Protein AF-A0A2X2W553-F1 (afdb_monomer_lite)

Structure (mmCIF, N/CA/C/O backbone):
data_AF-A0A2X2W553-F1
#
_entry.id   AF-A0A2X2W553-F1
#
loop_
_atom_site.group_PDB
_atom_site.id
_atom_site.type_symbol
_atom_site.label_atom_id
_atom_site.label_alt_id
_atom_site.label_comp_id
_atom_site.label_asym_id
_atom_site.label_entity_id
_atom_site.label_seq_id
_atom_site.pdbx_PDB_ins_code
_atom_site.Cartn_x
_atom_site.Cartn_y
_atom_site.Cartn_z
_atom_site.occupancy
_atom_site.B_iso_or_equiv
_atom_site.auth_seq_id
_atom_site.auth_comp_id
_atom_site.auth_asym_id
_atom_site.auth_atom_id
_atom_site.pdbx_PDB_model_num
ATOM 1 N N . MET A 1 1 ? -2.975 -10.055 -30.870 1.00 49.44 1 MET A N 1
ATOM 2 C CA . MET A 1 1 ? -1.677 -9.350 -30.964 1.00 49.44 1 MET A CA 1
ATOM 3 C C . MET A 1 1 ? -1.824 -7.871 -31.326 1.00 49.44 1 MET A C 1
ATOM 5 O O . MET A 1 1 ? -1.038 -7.105 -30.804 1.00 49.44 1 MET A O 1
ATOM 9 N N . GLU A 1 2 ? -2.833 -7.428 -32.092 1.00 53.69 2 GLU A N 1
ATOM 10 C CA . GLU A 1 2 ? -3.060 -5.983 -32.360 1.00 53.69 2 GLU A CA 1
ATOM 11 C C . GLU A 1 2 ? -3.567 -5.154 -31.154 1.00 53.69 2 GLU A C 1
ATOM 13 O O . GLU A 1 2 ? -3.507 -3.932 -31.181 1.00 53.69 2 GLU A O 1
ATOM 18 N N . HIS A 1 3 ? -4.046 -5.781 -30.074 1.00 60.50 3 HIS A N 1
ATOM 19 C CA . HIS A 1 3 ? -4.745 -5.085 -28.980 1.00 60.50 3 HIS A CA 1
ATOM 20 C C . HIS A 1 3 ? -3.825 -4.351 -27.972 1.00 60.50 3 HIS A C 1
ATOM 22 O O . HIS A 1 3 ? -4.296 -3.517 -27.203 1.00 60.50 3 HIS A O 1
ATOM 28 N N . LEU A 1 4 ? -2.512 -4.621 -27.989 1.00 65.81 4 LEU A N 1
ATOM 29 C CA . LEU A 1 4 ? -1.539 -4.099 -27.008 1.00 65.81 4 LEU A CA 1
ATOM 30 C C . LEU A 1 4 ? -0.581 -3.044 -27.588 1.00 65.81 4 LEU A C 1
ATOM 32 O O . LEU A 1 4 ? 0.195 -2.442 -26.845 1.00 65.81 4 LEU A O 1
ATOM 36 N N . ALA A 1 5 ? -0.629 -2.825 -28.907 1.00 69.94 5 ALA A N 1
ATOM 37 C CA . ALA A 1 5 ? 0.325 -1.983 -29.630 1.00 69.94 5 ALA A CA 1
ATOM 38 C C . ALA A 1 5 ? 0.302 -0.524 -29.149 1.00 69.94 5 ALA A C 1
ATOM 40 O O . ALA A 1 5 ? 1.341 0.101 -28.993 1.00 69.94 5 ALA A O 1
ATOM 41 N N . TRP A 1 6 ? -0.872 -0.008 -28.788 1.00 76.25 6 TRP A N 1
ATOM 42 C CA . TRP A 1 6 ? -0.998 1.353 -28.265 1.00 76.25 6 TRP A CA 1
ATOM 43 C C . TRP A 1 6 ? -0.235 1.584 -26.941 1.00 76.25 6 TRP A C 1
ATOM 45 O O . TRP A 1 6 ? 0.085 2.726 -26.622 1.00 76.25 6 TRP A O 1
ATOM 55 N N . VAL A 1 7 ? 0.070 0.522 -26.178 1.00 76.75 7 VAL A N 1
ATOM 56 C CA . VAL A 1 7 ? 0.836 0.602 -24.918 1.00 76.75 7 VAL A CA 1
ATOM 57 C C . VAL A 1 7 ? 2.328 0.366 -25.148 1.00 76.75 7 VAL A C 1
ATOM 59 O O . VAL A 1 7 ? 3.151 1.109 -24.617 1.00 76.75 7 VAL A O 1
ATOM 62 N N . PHE A 1 8 ? 2.687 -0.673 -25.910 1.00 81.25 8 PHE A N 1
ATOM 63 C CA . PHE A 1 8 ? 4.073 -1.163 -25.992 1.00 81.25 8 PHE A CA 1
ATOM 64 C C . PHE A 1 8 ? 4.745 -1.011 -27.360 1.00 81.25 8 PHE A C 1
ATOM 66 O O . PHE A 1 8 ? 5.942 -1.254 -27.454 1.00 81.25 8 PHE A O 1
ATOM 73 N N . ASP A 1 9 ? 4.015 -0.621 -28.403 1.00 84.12 9 ASP A N 1
ATOM 74 C CA . ASP A 1 9 ? 4.524 -0.487 -29.779 1.00 84.12 9 ASP A CA 1
ATOM 75 C C . ASP A 1 9 ? 4.706 0.990 -30.163 1.00 84.12 9 ASP A C 1
ATOM 77 O O . ASP A 1 9 ? 4.450 1.415 -31.288 1.00 84.12 9 ASP A O 1
ATOM 81 N N . ASN A 1 10 ? 5.106 1.805 -29.183 1.00 84.75 10 ASN A N 1
ATOM 82 C CA . ASN A 1 10 ? 5.466 3.198 -29.410 1.00 84.75 10 ASN A CA 1
ATOM 83 C C . ASN A 1 10 ? 6.887 3.265 -29.995 1.00 84.75 10 ASN A C 1
ATOM 85 O O . ASN A 1 10 ? 7.792 2.587 -29.508 1.00 84.75 10 ASN A O 1
ATOM 89 N N . GLU A 1 11 ? 7.099 4.096 -31.023 1.00 86.56 11 GLU A N 1
ATOM 90 C CA . GLU A 1 11 ? 8.421 4.272 -31.653 1.00 86.56 11 GLU A CA 1
ATOM 91 C C . GLU A 1 11 ? 9.474 4.794 -30.663 1.00 86.56 11 GLU A C 1
ATOM 93 O O . GLU A 1 11 ? 10.659 4.465 -30.764 1.00 86.56 11 GLU A O 1
ATOM 98 N N . THR A 1 12 ? 9.032 5.604 -29.701 1.00 85.62 12 THR A N 1
ATOM 99 C CA . THR A 1 12 ? 9.846 6.157 -28.623 1.00 85.62 12 THR A CA 1
ATOM 100 C C . THR A 1 12 ? 9.198 5.884 -27.277 1.00 85.62 12 THR A C 1
ATOM 102 O O . THR A 1 12 ? 7.977 5.850 -27.135 1.00 85.62 12 THR A O 1
ATOM 105 N N . ASP A 1 13 ? 10.040 5.698 -26.268 1.00 86.69 13 ASP A N 1
ATOM 106 C CA . ASP A 1 13 ? 9.609 5.635 -24.883 1.00 86.69 13 ASP A CA 1
ATOM 107 C C . ASP A 1 13 ? 9.999 6.935 -24.177 1.00 86.69 13 ASP A C 1
ATOM 109 O O . ASP A 1 13 ? 11.171 7.199 -23.903 1.00 86.69 13 ASP A O 1
ATOM 113 N N . ASP A 1 14 ? 8.983 7.747 -23.899 1.00 86.62 14 ASP A N 1
ATOM 114 C CA . ASP A 1 14 ? 9.138 9.112 -23.397 1.00 86.62 14 ASP A CA 1
ATOM 115 C C . ASP A 1 14 ? 9.227 9.188 -21.860 1.00 86.62 14 ASP A C 1
ATOM 117 O O . ASP A 1 14 ? 9.243 10.281 -21.286 1.00 86.62 14 ASP A O 1
ATOM 121 N N . ILE A 1 15 ? 9.282 8.048 -21.155 1.00 87.50 15 ILE A N 1
ATOM 122 C CA . ILE A 1 15 ? 9.428 8.033 -19.693 1.00 87.50 15 ILE A CA 1
ATOM 123 C C . ILE A 1 15 ? 10.839 8.497 -19.309 1.00 87.50 15 ILE A C 1
ATOM 125 O O . ILE A 1 15 ? 11.774 7.702 -19.228 1.00 87.50 15 ILE A O 1
ATOM 129 N N . ASP A 1 16 ? 10.988 9.777 -18.987 1.00 86.75 16 ASP A N 1
ATOM 130 C CA . ASP A 1 16 ? 12.255 10.362 -18.554 1.00 86.75 16 ASP A CA 1
ATOM 131 C C . ASP A 1 16 ? 12.234 10.764 -17.071 1.00 86.75 16 ASP A C 1
ATOM 133 O O . ASP A 1 16 ? 11.571 11.720 -16.664 1.00 86.75 16 ASP A O 1
ATOM 137 N N . PHE A 1 17 ? 13.021 10.053 -16.257 1.00 85.50 17 PHE A N 1
ATOM 138 C CA . PHE A 1 17 ? 13.176 10.348 -14.831 1.00 85.50 17 PHE A CA 1
ATOM 139 C C . PHE A 1 17 ? 14.308 11.330 -14.499 1.00 85.50 17 PHE A C 1
ATOM 141 O O . PHE A 1 17 ? 14.531 11.630 -13.326 1.00 85.50 17 PHE A O 1
ATOM 148 N N . SER A 1 18 ? 15.063 11.814 -15.487 1.00 84.38 18 SER A N 1
ATOM 149 C CA . SER A 1 18 ? 16.243 12.655 -15.245 1.00 84.38 18 SER A CA 1
ATOM 150 C C . SER A 1 18 ? 15.896 14.102 -14.882 1.00 84.38 18 SER A C 1
ATOM 152 O O . SER A 1 18 ? 16.643 14.752 -14.151 1.00 84.38 18 SER A O 1
ATOM 154 N N . ASN A 1 19 ? 14.744 14.589 -15.349 1.00 84.25 19 ASN A N 1
ATOM 155 C CA . ASN A 1 19 ? 14.386 16.007 -15.304 1.00 84.25 19 ASN A CA 1
ATOM 156 C C . ASN A 1 19 ? 13.440 16.401 -14.157 1.00 84.25 19 ASN A C 1
ATOM 158 O O . ASN A 1 19 ? 13.153 17.583 -13.987 1.00 84.25 19 ASN A O 1
ATOM 162 N N . ASN A 1 20 ? 12.960 15.444 -13.358 1.00 85.88 20 ASN A N 1
ATOM 163 C CA . ASN A 1 20 ? 12.020 15.693 -12.262 1.00 85.88 20 ASN A CA 1
ATOM 164 C C . ASN A 1 20 ? 12.310 14.794 -11.050 1.00 85.88 20 ASN A C 1
ATOM 166 O O . ASN A 1 20 ? 13.084 13.844 -11.118 1.00 85.88 20 ASN A O 1
ATOM 170 N N . THR A 1 21 ? 11.683 15.100 -9.915 1.00 85.38 21 THR A N 1
ATOM 171 C CA . THR A 1 21 ? 11.793 14.311 -8.673 1.00 85.38 21 THR A CA 1
ATOM 172 C C . THR A 1 21 ? 10.475 13.666 -8.249 1.00 85.38 21 THR A C 1
ATOM 174 O O . THR A 1 21 ? 10.461 12.858 -7.323 1.00 85.38 21 THR A O 1
ATOM 177 N N . MET A 1 22 ? 9.374 14.008 -8.922 1.00 90.31 22 MET A N 1
ATOM 178 C CA . MET A 1 22 ? 8.036 13.489 -8.668 1.00 90.31 22 MET A CA 1
ATOM 179 C C . MET A 1 22 ? 7.412 13.059 -9.990 1.00 90.31 22 MET A C 1
ATOM 181 O O . MET A 1 22 ? 7.383 13.831 -10.946 1.00 90.31 22 MET A O 1
ATOM 185 N N . PHE A 1 23 ? 6.906 11.831 -10.015 1.00 89.56 23 PHE A N 1
ATOM 186 C CA . PHE A 1 23 ? 6.312 11.201 -11.186 1.00 89.56 23 PHE A CA 1
ATOM 187 C C . PHE A 1 23 ? 4.998 10.556 -10.767 1.00 89.56 23 PHE A C 1
ATOM 189 O O . PHE A 1 23 ? 4.919 9.960 -9.692 1.00 89.56 23 PHE A O 1
ATOM 196 N N . GLY A 1 24 ? 3.977 10.695 -11.605 1.00 89.31 24 GLY A N 1
ATOM 197 C CA . GLY A 1 24 ? 2.671 10.088 -11.401 1.00 89.31 24 GLY A CA 1
ATOM 198 C C . GLY A 1 24 ? 2.289 9.295 -12.637 1.00 89.31 24 GLY A C 1
ATOM 199 O O . GLY A 1 24 ? 2.410 9.798 -13.751 1.00 89.31 24 GLY A O 1
ATOM 200 N N . PHE A 1 25 ? 1.835 8.067 -12.424 1.00 87.38 25 PHE A N 1
ATOM 201 C CA . PHE A 1 25 ? 1.251 7.231 -13.462 1.00 87.38 25 PHE A CA 1
ATOM 202 C C . PHE A 1 25 ? -0.220 7.055 -13.108 1.00 87.38 25 PHE A C 1
ATOM 204 O O . PHE A 1 25 ? -0.525 6.537 -12.034 1.00 87.38 25 PHE A O 1
ATOM 211 N N . ASP A 1 26 ? -1.121 7.512 -13.976 1.00 85.81 26 ASP A N 1
ATOM 212 C CA . ASP A 1 26 ? -2.530 7.160 -13.837 1.00 85.81 26 ASP A CA 1
ATOM 213 C C . ASP A 1 26 ? -2.702 5.724 -14.318 1.00 85.81 26 ASP A C 1
ATOM 215 O O . ASP A 1 26 ? -2.458 5.410 -15.485 1.00 85.81 26 ASP A O 1
ATOM 219 N N . VAL A 1 27 ? -3.045 4.847 -13.379 1.00 78.56 27 VAL A N 1
ATOM 220 C CA . VAL A 1 27 ? -3.163 3.412 -13.626 1.00 78.56 27 VAL A CA 1
ATOM 221 C C . VAL A 1 27 ? -4.604 2.934 -13.769 1.00 78.56 27 VAL A C 1
ATOM 223 O O . VAL A 1 27 ? -4.849 1.776 -14.106 1.00 78.56 27 VAL A O 1
ATOM 226 N N . THR A 1 28 ? -5.564 3.829 -13.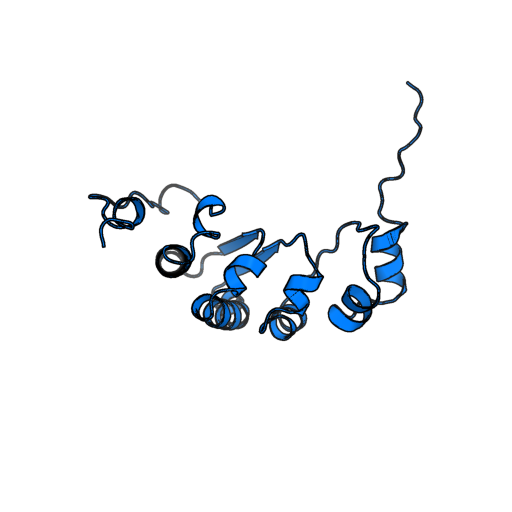542 1.00 76.81 28 THR A N 1
ATOM 227 C CA . THR A 1 28 ? -6.978 3.501 -13.346 1.00 76.81 28 THR A CA 1
ATOM 228 C C . THR A 1 28 ? -7.554 2.711 -14.517 1.00 76.81 28 THR A C 1
ATOM 230 O O . THR A 1 28 ? -8.099 1.626 -14.313 1.00 76.81 28 THR A O 1
ATOM 233 N N . ASP A 1 29 ? -7.358 3.205 -15.740 1.00 74.12 29 ASP A N 1
ATOM 234 C CA . ASP A 1 29 ? -7.976 2.639 -16.944 1.00 74.12 29 ASP A CA 1
ATOM 235 C C . ASP A 1 29 ? -7.405 1.269 -17.339 1.00 74.12 29 ASP A C 1
ATOM 237 O O . ASP A 1 29 ? -8.077 0.483 -18.009 1.00 74.12 29 ASP A O 1
ATOM 241 N N . PHE A 1 30 ? -6.177 0.945 -16.922 1.00 77.25 30 PHE A N 1
ATOM 242 C CA . PHE A 1 30 ? -5.527 -0.308 -17.312 1.00 77.25 30 PHE A CA 1
ATOM 243 C C . PHE A 1 30 ? -5.500 -1.371 -16.215 1.00 77.25 30 PHE A C 1
ATOM 245 O O . PHE A 1 30 ? -5.370 -2.551 -16.538 1.00 77.25 30 PHE A O 1
ATOM 252 N N . LEU A 1 31 ? -5.654 -1.013 -14.934 1.00 74.12 31 LEU A N 1
ATOM 253 C CA . LEU A 1 31 ? -5.752 -2.011 -13.858 1.00 74.12 31 LEU A CA 1
ATOM 254 C C . LEU A 1 31 ? -6.970 -2.929 -14.010 1.00 74.12 31 LEU A C 1
ATOM 256 O O . LEU A 1 31 ? -6.937 -4.084 -13.572 1.00 74.12 31 LEU A O 1
ATOM 260 N N . ASP A 1 32 ? -8.019 -2.438 -14.662 1.00 76.81 32 ASP A N 1
ATOM 261 C CA . ASP A 1 32 ? -9.223 -3.214 -14.938 1.00 76.81 32 ASP A CA 1
ATOM 262 C C . ASP A 1 32 ? -9.083 -4.072 -16.221 1.00 76.81 32 ASP A C 1
ATOM 264 O O . ASP A 1 32 ? -9.895 -4.968 -16.460 1.00 76.81 32 ASP A O 1
ATOM 268 N N . ASN A 1 33 ? -8.016 -3.883 -17.014 1.00 81.81 33 ASN A N 1
ATOM 269 C CA . ASN A 1 33 ? -7.701 -4.707 -18.182 1.00 81.81 33 ASN A CA 1
ATOM 270 C C . ASN A 1 33 ? -6.678 -5.801 -17.833 1.00 81.81 33 ASN A C 1
ATOM 272 O O . ASN A 1 33 ? -5.470 -5.566 -17.791 1.00 81.81 33 ASN A O 1
ATOM 276 N N . ALA A 1 34 ? -7.163 -7.030 -17.648 1.00 77.88 34 ALA A N 1
ATOM 277 C CA . ALA A 1 34 ? -6.331 -8.174 -17.273 1.00 77.88 34 ALA A CA 1
ATOM 278 C C . ALA A 1 34 ? -5.223 -8.527 -18.290 1.00 77.88 34 ALA A C 1
ATOM 280 O O . ALA A 1 34 ? -4.216 -9.099 -17.890 1.00 77.88 34 ALA A O 1
ATOM 281 N N . GLU A 1 35 ? -5.379 -8.193 -19.576 1.00 81.31 35 GLU A N 1
ATOM 282 C CA . GLU A 1 35 ? -4.376 -8.488 -20.614 1.00 81.31 35 GLU A CA 1
ATOM 283 C C . GLU A 1 35 ? -3.181 -7.519 -20.547 1.00 81.31 35 GLU A C 1
ATOM 285 O O . GLU A 1 35 ? -2.042 -7.912 -20.793 1.00 81.31 35 GLU A O 1
ATOM 290 N N . ILE A 1 36 ? -3.432 -6.253 -20.190 1.00 82.25 36 ILE A N 1
ATOM 291 C CA . ILE A 1 36 ? -2.420 -5.180 -20.164 1.00 82.25 36 ILE A CA 1
ATOM 292 C C . ILE A 1 36 ? -1.805 -5.002 -18.774 1.00 82.25 36 ILE A C 1
ATOM 294 O O . ILE A 1 36 ? -0.636 -4.627 -18.658 1.00 82.25 36 ILE A O 1
ATOM 298 N N . ARG A 1 37 ? -2.571 -5.268 -17.710 1.00 83.69 37 ARG A N 1
ATOM 299 C CA . ARG A 1 37 ? -2.174 -4.991 -16.325 1.00 83.69 37 ARG A CA 1
ATOM 300 C C . ARG A 1 37 ? -0.801 -5.564 -15.975 1.00 83.69 37 ARG A C 1
ATOM 302 O O . ARG A 1 37 ? 0.054 -4.825 -15.489 1.00 83.69 37 ARG A O 1
ATOM 309 N N . THR A 1 38 ? -0.586 -6.856 -16.228 1.00 84.94 38 THR A N 1
ATOM 310 C CA . THR A 1 38 ? 0.669 -7.549 -15.905 1.00 84.94 38 THR A CA 1
ATOM 311 C C . THR A 1 38 ? 1.873 -6.972 -16.659 1.00 84.94 38 THR A C 1
ATOM 313 O O . THR A 1 38 ? 2.808 -6.490 -16.020 1.00 84.94 38 THR A O 1
ATOM 316 N N . PRO A 1 39 ? 1.900 -6.933 -18.003 1.00 86.75 39 PRO A N 1
ATOM 317 C CA . PRO A 1 39 ? 3.073 -6.414 -18.702 1.00 86.75 39 PRO A CA 1
ATOM 318 C C . PRO A 1 39 ? 3.345 -4.932 -18.392 1.00 86.75 39 PRO A C 1
ATOM 320 O O . PRO A 1 39 ? 4.506 -4.529 -18.318 1.00 86.75 39 PRO A O 1
ATOM 323 N N . LEU A 1 40 ? 2.309 -4.119 -18.153 1.00 85.94 40 LEU A N 1
ATOM 324 C CA . LEU A 1 40 ? 2.485 -2.677 -17.956 1.00 85.94 40 LEU A CA 1
ATOM 325 C C . LEU A 1 40 ? 3.078 -2.351 -16.595 1.00 85.94 40 LEU A C 1
ATOM 327 O O . LEU A 1 40 ? 4.053 -1.608 -16.506 1.00 85.94 40 LEU A O 1
ATOM 331 N N . ILE A 1 41 ? 2.547 -2.942 -15.530 1.00 84.44 41 ILE A N 1
ATOM 332 C CA . ILE A 1 41 ? 3.113 -2.734 -14.199 1.00 84.44 41 ILE A CA 1
ATOM 333 C C . ILE A 1 41 ? 4.516 -3.371 -14.115 1.00 84.44 41 ILE A C 1
ATOM 335 O O . ILE A 1 41 ? 5.407 -2.773 -13.511 1.00 84.44 41 ILE A O 1
ATOM 339 N N . MET A 1 42 ? 4.769 -4.519 -14.767 1.00 85.75 42 MET A N 1
ATOM 340 C CA . MET A 1 42 ? 6.128 -5.075 -14.896 1.00 85.75 42 MET A CA 1
ATOM 341 C C . MET A 1 42 ? 7.094 -4.065 -15.521 1.00 85.75 42 MET A C 1
ATOM 343 O O . MET A 1 42 ? 8.191 -3.851 -14.999 1.00 85.75 42 MET A O 1
ATOM 347 N N . TYR A 1 43 ? 6.679 -3.423 -16.614 1.00 88.31 43 TYR A N 1
ATOM 348 C CA . TYR A 1 43 ? 7.467 -2.394 -17.278 1.00 88.31 43 TYR A CA 1
ATOM 349 C C . TYR A 1 43 ? 7.703 -1.179 -16.371 1.00 88.31 43 TYR A C 1
ATOM 351 O O . TYR A 1 43 ? 8.849 -0.771 -16.184 1.00 88.31 43 TYR A O 1
ATOM 359 N N . LEU A 1 44 ? 6.661 -0.646 -15.729 1.00 87.50 44 LEU A N 1
ATOM 360 C CA . LEU A 1 44 ? 6.790 0.486 -14.806 1.00 87.50 44 LEU A CA 1
ATOM 361 C C . LEU A 1 44 ? 7.750 0.179 -13.649 1.00 87.50 44 LEU A C 1
ATOM 363 O O . LEU A 1 44 ? 8.606 1.003 -13.331 1.00 87.50 44 LEU A O 1
ATOM 367 N N . PHE A 1 45 ? 7.688 -1.014 -13.054 1.00 83.88 45 PHE A N 1
ATOM 368 C CA . PHE A 1 45 ? 8.638 -1.395 -12.006 1.00 83.88 45 PHE A CA 1
ATOM 369 C C . PHE A 1 45 ? 10.050 -1.631 -12.531 1.00 83.88 45 PHE A C 1
ATOM 371 O O . PHE A 1 45 ? 11.004 -1.284 -11.836 1.00 83.88 45 PHE A O 1
ATOM 378 N N . HIS A 1 46 ? 10.214 -2.155 -13.748 1.00 88.00 46 HIS A N 1
ATOM 379 C CA . HIS A 1 46 ? 11.525 -2.216 -14.392 1.00 88.00 46 HIS A CA 1
ATOM 380 C C . HIS A 1 46 ? 12.131 -0.809 -14.505 1.00 88.00 46 HIS A C 1
ATOM 382 O O . HIS A 1 46 ? 13.262 -0.586 -14.073 1.00 88.00 46 HIS A O 1
ATOM 388 N N . ARG A 1 47 ? 11.344 0.161 -14.976 1.00 88.44 47 ARG A N 1
ATOM 389 C CA . ARG A 1 47 ? 11.722 1.575 -15.092 1.00 88.44 47 ARG A CA 1
ATOM 390 C C . ARG A 1 47 ? 12.050 2.219 -13.746 1.00 88.44 47 ARG A C 1
ATOM 392 O O . ARG A 1 47 ? 13.093 2.853 -13.614 1.00 88.44 47 ARG A O 1
ATOM 399 N N . ILE A 1 48 ? 11.230 1.982 -12.724 1.00 86.00 48 ILE A N 1
ATOM 400 C CA . ILE A 1 48 ? 11.503 2.442 -11.355 1.00 86.00 48 ILE A CA 1
ATOM 401 C C . ILE A 1 48 ? 12.789 1.800 -10.815 1.00 86.00 48 ILE A C 1
ATOM 403 O O . ILE A 1 48 ? 13.603 2.484 -10.207 1.00 86.00 48 ILE A O 1
ATOM 407 N N . SER A 1 49 ? 13.028 0.509 -11.061 1.00 84.50 49 SER A N 1
ATOM 408 C CA . SER A 1 49 ? 14.221 -0.179 -10.552 1.00 84.50 49 SER A CA 1
ATOM 409 C C . SER A 1 49 ? 15.530 0.408 -11.089 1.00 84.50 49 SER A C 1
ATOM 411 O O . SER A 1 49 ? 16.521 0.438 -10.364 1.00 84.50 49 SER A O 1
ATOM 413 N N . GLN A 1 50 ? 15.525 0.941 -12.315 1.00 87.44 50 GLN A N 1
ATOM 414 C CA . GLN A 1 50 ? 16.699 1.564 -12.936 1.00 87.44 50 GLN A CA 1
ATOM 415 C C . GLN A 1 50 ? 17.113 2.877 -12.264 1.00 87.44 50 GLN A C 1
ATOM 417 O O . GLN A 1 50 ? 18.278 3.261 -12.347 1.00 87.44 50 GLN A O 1
ATOM 422 N N . ILE A 1 51 ? 16.185 3.559 -11.585 1.00 85.69 51 ILE A N 1
ATOM 423 C CA . ILE A 1 51 ? 16.462 4.818 -10.879 1.00 85.69 51 ILE A CA 1
ATOM 424 C C . ILE A 1 51 ? 16.719 4.617 -9.381 1.00 85.69 51 ILE A C 1
ATOM 426 O O . ILE A 1 51 ? 17.023 5.580 -8.675 1.00 85.69 51 ILE A O 1
ATOM 430 N N . ILE A 1 52 ? 16.620 3.380 -8.878 1.00 85.25 52 ILE A N 1
ATOM 431 C CA . ILE A 1 52 ? 17.023 3.040 -7.512 1.00 85.25 52 ILE A CA 1
ATOM 432 C C . ILE A 1 52 ? 18.553 2.988 -7.458 1.00 85.25 52 ILE A C 1
ATOM 434 O O . ILE A 1 52 ? 19.180 1.949 -7.642 1.00 85.25 52 ILE A O 1
ATOM 438 N N . ASP A 1 53 ? 19.159 4.133 -7.170 1.00 85.19 53 ASP A N 1
ATOM 439 C CA . ASP A 1 53 ? 20.612 4.320 -7.079 1.00 85.19 53 ASP A CA 1
ATOM 440 C C . ASP A 1 53 ? 21.099 4.575 -5.637 1.00 85.19 53 ASP A C 1
ATOM 442 O O . ASP A 1 53 ? 22.223 5.017 -5.405 1.00 85.19 53 ASP A O 1
ATOM 446 N N . GLY A 1 54 ? 20.244 4.294 -4.648 1.00 85.75 54 GLY A N 1
ATOM 447 C CA . GLY A 1 54 ? 20.507 4.518 -3.223 1.00 85.75 54 GLY A CA 1
ATOM 448 C C . GLY A 1 54 ? 20.076 5.896 -2.711 1.00 85.75 54 GLY A C 1
ATOM 449 O O . GLY A 1 54 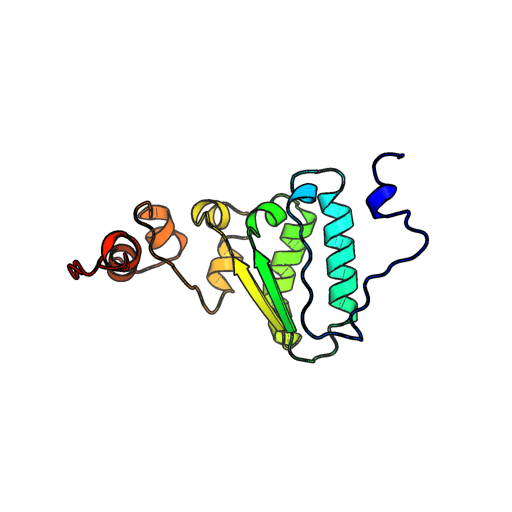? 20.088 6.128 -1.495 1.00 85.75 54 GLY A O 1
ATOM 450 N N . ARG A 1 55 ? 19.640 6.810 -3.591 1.00 88.00 55 ARG A N 1
ATOM 451 C CA . ARG A 1 55 ? 18.918 8.018 -3.167 1.00 88.00 55 ARG A CA 1
ATOM 452 C C . ARG A 1 55 ? 17.589 7.651 -2.509 1.00 88.00 55 ARG A C 1
ATOM 454 O O . ARG A 1 55 ? 17.026 6.583 -2.737 1.00 88.00 55 ARG A O 1
ATOM 461 N N . ARG A 1 56 ? 17.079 8.561 -1.673 1.00 91.31 56 ARG A N 1
ATOM 462 C CA . ARG A 1 56 ? 15.794 8.355 -1.002 1.00 91.31 56 ARG A CA 1
ATOM 463 C C . ARG A 1 56 ? 14.668 8.337 -2.028 1.00 91.31 56 ARG A C 1
ATOM 465 O O . ARG A 1 56 ? 14.503 9.305 -2.765 1.00 91.31 56 ARG A O 1
ATOM 472 N N . MET A 1 57 ? 13.871 7.277 -2.003 1.00 89.56 57 MET A N 1
ATOM 473 C CA . MET A 1 57 ? 12.731 7.090 -2.896 1.00 89.56 57 MET A CA 1
ATOM 474 C C . MET A 1 57 ? 11.450 6.860 -2.101 1.00 89.56 57 MET A C 1
ATOM 476 O O . MET A 1 57 ? 11.451 6.164 -1.087 1.00 89.56 57 MET A O 1
ATOM 480 N N . MET A 1 58 ? 10.347 7.428 -2.581 1.00 92.06 58 MET A N 1
ATOM 481 C CA . MET A 1 58 ? 9.009 7.166 -2.061 1.00 92.06 58 MET A CA 1
ATOM 482 C C . MET A 1 58 ? 8.153 6.625 -3.197 1.00 92.06 58 MET A C 1
ATOM 484 O O . MET A 1 58 ? 8.018 7.288 -4.222 1.00 92.06 58 MET A O 1
ATOM 488 N N . ILE A 1 59 ? 7.590 5.433 -3.016 1.00 90.19 59 ILE A N 1
ATOM 489 C CA . ILE A 1 59 ? 6.668 4.829 -3.978 1.00 90.19 59 ILE A CA 1
ATOM 490 C C . ILE A 1 59 ? 5.282 4.834 -3.347 1.00 90.19 59 ILE A C 1
ATOM 492 O O . ILE A 1 59 ? 5.056 4.160 -2.343 1.00 90.19 59 ILE A O 1
ATOM 496 N N . PHE A 1 60 ? 4.370 5.601 -3.934 1.00 91.00 60 PHE A N 1
ATOM 497 C CA . PHE A 1 60 ? 2.971 5.648 -3.529 1.00 91.00 60 PHE A CA 1
ATOM 498 C C . PHE A 1 60 ? 2.151 4.765 -4.466 1.00 91.00 60 PHE A C 1
ATOM 500 O O . PHE A 1 60 ? 2.244 4.903 -5.682 1.00 91.00 60 PHE A O 1
ATOM 507 N N . MET A 1 61 ? 1.360 3.864 -3.895 1.00 87.94 61 MET A N 1
ATOM 508 C CA . MET A 1 61 ? 0.415 3.025 -4.624 1.00 87.94 61 MET A CA 1
ATOM 509 C C . MET A 1 61 ? -0.967 3.221 -4.028 1.00 87.94 61 MET A C 1
ATOM 511 O O . MET A 1 61 ? -1.251 2.714 -2.941 1.00 87.94 61 MET A O 1
ATOM 515 N N . ASP A 1 62 ? -1.802 3.976 -4.731 1.00 86.75 62 ASP A N 1
ATOM 516 C CA . ASP A 1 62 ? -3.215 4.087 -4.394 1.00 86.75 62 ASP A CA 1
ATOM 517 C C . ASP A 1 62 ? -3.988 2.878 -4.937 1.00 86.75 62 ASP A C 1
ATOM 519 O O . ASP A 1 62 ? -3.601 2.292 -5.948 1.00 86.75 62 ASP A O 1
ATOM 523 N N . GLU A 1 63 ? -5.037 2.465 -4.229 1.00 82.94 63 GLU A N 1
ATOM 524 C CA . GLU A 1 63 ? -5.817 1.248 -4.509 1.00 82.94 63 GLU A CA 1
ATOM 525 C C . GLU A 1 63 ? -4.954 -0.007 -4.763 1.00 82.94 63 GLU A C 1
ATOM 527 O O . GLU A 1 63 ? -5.264 -0.858 -5.603 1.00 82.94 63 GLU A O 1
ATOM 532 N N . PHE A 1 64 ? -3.858 -0.153 -4.008 1.00 82.25 64 PHE A N 1
ATOM 533 C CA . PHE A 1 64 ? -2.840 -1.184 -4.258 1.00 82.25 64 PHE A CA 1
ATOM 534 C C . PHE A 1 64 ? -3.387 -2.622 -4.234 1.00 82.25 64 PHE A C 1
ATOM 536 O O . PHE A 1 64 ? -2.789 -3.519 -4.823 1.00 82.25 64 PHE A O 1
ATOM 543 N N . TRP A 1 65 ? -4.518 -2.866 -3.566 1.00 81.75 65 TRP A N 1
ATOM 544 C CA . TRP A 1 65 ? -5.139 -4.190 -3.503 1.00 81.75 65 TRP A CA 1
ATOM 545 C C . TRP A 1 65 ? -5.556 -4.698 -4.892 1.00 81.75 65 TRP A C 1
ATOM 547 O O . TRP A 1 65 ? -5.525 -5.905 -5.117 1.00 81.75 65 TRP A O 1
ATOM 557 N N . LYS A 1 66 ? -5.879 -3.805 -5.845 1.00 80.44 66 LYS A N 1
ATOM 558 C CA . LYS A 1 66 ? -6.164 -4.189 -7.238 1.00 80.44 66 LYS A CA 1
ATOM 559 C C . LYS A 1 66 ? -4.941 -4.798 -7.922 1.00 80.44 66 LYS A C 1
ATOM 561 O O . LYS A 1 66 ? -5.087 -5.726 -8.714 1.00 80.44 66 LYS A O 1
ATOM 566 N N . LEU A 1 67 ? -3.742 -4.298 -7.606 1.00 79.50 67 LEU A N 1
ATOM 567 C CA . LEU A 1 67 ? -2.483 -4.846 -8.120 1.00 79.50 67 LEU A CA 1
ATOM 568 C C . LEU A 1 67 ? -2.264 -6.272 -7.617 1.00 79.50 67 LEU A C 1
ATOM 570 O O . LEU A 1 67 ? -1.808 -7.116 -8.373 1.00 79.50 67 LEU A O 1
ATOM 574 N N . LEU A 1 68 ? -2.658 -6.556 -6.374 1.00 81.75 68 LEU A N 1
ATOM 575 C CA . LEU A 1 68 ? -2.515 -7.878 -5.758 1.00 81.75 68 LEU A CA 1
ATOM 576 C C . LEU A 1 68 ? -3.450 -8.949 -6.334 1.00 81.75 68 LEU A C 1
ATOM 578 O O . LEU A 1 68 ? -3.349 -10.104 -5.944 1.00 81.75 68 LEU A O 1
ATOM 582 N N . LEU A 1 69 ? -4.354 -8.601 -7.256 1.00 77.50 69 LEU A N 1
ATOM 583 C CA . LEU A 1 69 ? -5.139 -9.592 -8.003 1.00 77.50 69 LEU A CA 1
ATOM 584 C C . LEU A 1 69 ? -4.308 -10.334 -9.062 1.00 77.50 69 LEU A C 1
ATOM 586 O O . LEU A 1 69 ? -4.814 -11.246 -9.713 1.00 77.50 69 LEU A O 1
ATOM 590 N N . ASP A 1 70 ? -3.070 -9.906 -9.283 1.00 81.44 70 ASP A N 1
ATOM 591 C CA . ASP A 1 70 ? -2.121 -10.519 -10.196 1.00 81.44 70 ASP A CA 1
ATOM 592 C C . ASP A 1 70 ? -1.024 -11.239 -9.403 1.00 81.44 70 ASP A C 1
ATOM 594 O O . ASP A 1 70 ? -0.329 -10.623 -8.592 1.00 81.44 70 ASP A O 1
ATOM 598 N N . GLU A 1 71 ? -0.853 -12.538 -9.649 1.00 82.19 71 GLU A N 1
ATOM 599 C CA . GLU A 1 71 ? 0.110 -13.372 -8.917 1.00 82.19 71 GLU A CA 1
ATOM 600 C C . GLU A 1 71 ? 1.554 -12.863 -9.052 1.00 82.19 71 GLU A C 1
ATOM 602 O O . GLU A 1 71 ? 2.342 -12.974 -8.111 1.00 82.19 71 GLU A O 1
ATOM 607 N N . TYR A 1 72 ? 1.910 -12.259 -10.192 1.00 82.81 72 TYR A N 1
ATOM 608 C CA . TYR A 1 72 ? 3.244 -11.700 -10.379 1.00 82.81 72 TYR A CA 1
ATOM 609 C C . TYR A 1 72 ? 3.452 -10.465 -9.492 1.00 82.81 72 TYR A C 1
ATOM 611 O O . TYR A 1 72 ? 4.515 -10.306 -8.883 1.00 82.81 72 TYR A O 1
ATOM 619 N N . PHE A 1 73 ? 2.444 -9.592 -9.372 1.00 82.50 73 PHE A N 1
ATOM 620 C CA . PHE A 1 73 ? 2.540 -8.432 -8.476 1.00 82.50 73 PHE A CA 1
ATOM 621 C C . PHE A 1 73 ? 2.476 -8.790 -7.018 1.00 82.50 73 PHE A C 1
ATOM 623 O O . PHE A 1 73 ? 3.101 -8.102 -6.215 1.00 82.50 73 PHE A O 1
ATOM 630 N N . GLU A 1 74 ? 1.752 -9.840 -6.671 1.00 86.31 74 GLU A N 1
ATOM 631 C CA . GLU A 1 74 ? 1.730 -10.337 -5.312 1.00 86.31 74 GLU A CA 1
ATOM 632 C C . GLU A 1 74 ? 3.145 -10.693 -4.829 1.00 86.31 74 GLU A C 1
ATOM 634 O O . GLU A 1 74 ? 3.607 -10.133 -3.828 1.00 86.31 74 GLU A O 1
ATOM 639 N N . ASP A 1 75 ? 3.869 -11.539 -5.572 1.00 85.69 75 ASP A N 1
ATOM 640 C CA . ASP A 1 75 ? 5.246 -1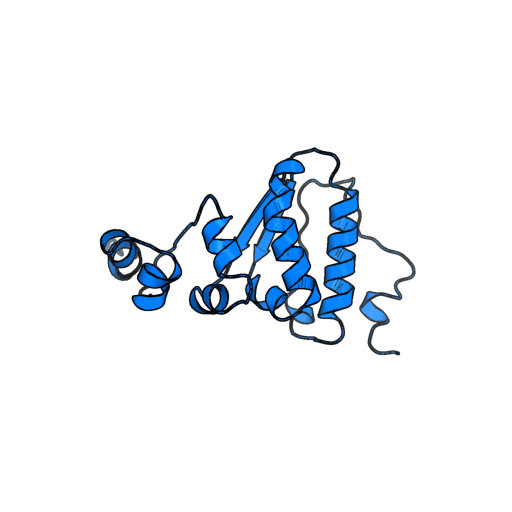1.920 -5.227 1.00 85.69 75 ASP A CA 1
ATOM 641 C C . ASP A 1 75 ? 6.187 -10.707 -5.256 1.00 85.69 75 ASP A C 1
ATOM 643 O O . ASP A 1 75 ? 6.982 -10.484 -4.333 1.00 85.69 75 ASP A O 1
ATOM 647 N N . PHE A 1 76 ? 6.053 -9.852 -6.275 1.00 83.69 76 PHE A N 1
ATOM 648 C CA . PHE A 1 76 ? 6.849 -8.634 -6.370 1.00 83.69 76 PHE A CA 1
ATOM 649 C C . PHE A 1 76 ? 6.633 -7.709 -5.164 1.00 83.69 76 PHE A C 1
ATOM 651 O O . PHE A 1 76 ? 7.603 -7.243 -4.564 1.00 83.69 76 PHE A O 1
ATOM 658 N N . ALA A 1 77 ? 5.384 -7.454 -4.769 1.00 84.56 77 ALA A N 1
ATOM 659 C CA . ALA A 1 77 ? 5.048 -6.612 -3.627 1.00 84.56 77 ALA A CA 1
ATOM 660 C C . ALA A 1 77 ? 5.540 -7.236 -2.316 1.00 84.56 77 ALA A C 1
ATOM 662 O O . ALA A 1 77 ? 6.104 -6.531 -1.474 1.00 84.56 77 ALA A O 1
ATOM 663 N N . GLN A 1 78 ? 5.407 -8.556 -2.157 1.00 87.50 78 GLN A N 1
ATOM 664 C CA . GLN A 1 78 ? 5.904 -9.270 -0.984 1.00 87.50 78 GLN A CA 1
ATOM 665 C C . GLN A 1 78 ? 7.426 -9.145 -0.828 1.00 87.50 78 GLN A C 1
ATOM 667 O O . GLN A 1 78 ? 7.933 -8.939 0.281 1.00 87.50 78 GLN A O 1
ATOM 672 N N . ASN A 1 79 ? 8.167 -9.247 -1.931 1.00 86.81 79 ASN A N 1
ATOM 673 C CA . ASN A 1 79 ? 9.618 -9.074 -1.951 1.00 86.81 79 ASN A CA 1
ATOM 674 C C . ASN A 1 79 ? 10.021 -7.598 -1.797 1.00 86.81 79 ASN A C 1
ATOM 676 O O . ASN A 1 79 ? 10.962 -7.277 -1.060 1.00 86.81 79 ASN A O 1
ATOM 680 N N . GLY A 1 80 ? 9.277 -6.688 -2.425 1.00 85.62 80 GLY A N 1
ATOM 681 C CA . GLY A 1 80 ? 9.457 -5.240 -2.335 1.00 85.62 80 GLY A CA 1
ATOM 682 C C . GLY A 1 80 ? 9.332 -4.732 -0.900 1.00 85.62 80 GLY A C 1
ATOM 683 O O . GLY A 1 80 ? 10.248 -4.076 -0.405 1.00 85.62 80 GLY A O 1
ATOM 684 N N . LEU A 1 81 ? 8.278 -5.137 -0.182 1.00 86.31 81 LEU A N 1
ATOM 685 C CA . LEU A 1 81 ? 8.053 -4.802 1.232 1.00 86.31 81 LEU A CA 1
ATOM 686 C C . LEU A 1 81 ? 9.266 -5.120 2.122 1.00 86.31 81 LEU A C 1
ATOM 688 O O . LEU A 1 81 ? 9.624 -4.338 3.001 1.00 86.31 81 LEU A O 1
ATOM 692 N N . LYS A 1 82 ? 9.942 -6.246 1.866 1.00 87.62 82 LYS A N 1
ATOM 693 C CA . LYS A 1 82 ? 11.109 -6.703 2.642 1.00 87.62 82 LYS A CA 1
ATOM 694 C C . LYS A 1 82 ? 12.414 -6.011 2.241 1.00 87.62 82 LYS A C 1
ATOM 696 O O . LYS A 1 82 ? 13.362 -5.964 3.030 1.00 87.62 82 LYS A O 1
ATOM 701 N N . THR A 1 83 ? 12.515 -5.531 1.003 1.00 88.06 83 THR A N 1
ATOM 702 C CA . THR A 1 83 ? 13.781 -5.065 0.416 1.00 88.06 83 THR A CA 1
ATOM 703 C C . THR A 1 83 ? 13.871 -3.552 0.285 1.00 88.06 83 THR A C 1
ATOM 705 O O . THR A 1 83 ? 14.979 -3.026 0.385 1.00 88.06 83 THR A O 1
ATOM 708 N N . ILE A 1 84 ? 12.748 -2.834 0.169 1.00 87.44 84 ILE A N 1
ATOM 709 C CA . ILE A 1 84 ? 12.726 -1.391 -0.109 1.00 87.44 84 ILE A CA 1
ATOM 710 C C . ILE A 1 84 ? 13.547 -0.574 0.898 1.00 87.44 84 ILE A C 1
ATOM 712 O O . ILE A 1 84 ? 14.282 0.339 0.522 1.00 87.44 84 ILE A O 1
ATOM 716 N N . ARG A 1 85 ? 13.533 -0.968 2.176 1.00 87.88 85 ARG A N 1
ATOM 717 C CA . ARG A 1 85 ? 14.327 -0.312 3.222 1.00 87.88 85 ARG A CA 1
ATOM 718 C C . ARG A 1 85 ? 15.836 -0.405 2.967 1.00 87.88 85 ARG A C 1
ATOM 720 O O . ARG A 1 85 ? 16.563 0.532 3.286 1.00 87.88 85 ARG A O 1
ATOM 727 N N . LYS A 1 86 ? 16.320 -1.518 2.400 1.00 89.50 86 LYS A N 1
ATOM 728 C CA . LYS A 1 86 ? 17.742 -1.698 2.044 1.00 89.50 86 LYS A CA 1
ATOM 729 C C . LYS A 1 86 ? 18.159 -0.772 0.902 1.00 89.50 86 LYS A C 1
ATOM 731 O O . LYS A 1 86 ? 19.329 -0.434 0.794 1.00 89.50 86 LYS A O 1
ATOM 736 N N . LEU A 1 87 ? 17.191 -0.351 0.094 1.00 89.44 87 LEU A N 1
ATOM 737 C CA . LEU A 1 87 ? 17.362 0.532 -1.054 1.00 89.44 87 LEU A CA 1
ATOM 738 C C . LEU A 1 87 ? 17.173 2.015 -0.690 1.00 89.44 87 LEU A C 1
ATOM 740 O O . LEU A 1 87 ? 17.038 2.844 -1.582 1.00 89.44 87 LEU A O 1
ATOM 744 N N . ASN A 1 88 ? 17.147 2.358 0.609 1.00 91.56 88 ASN A N 1
ATOM 745 C CA . ASN A 1 88 ? 16.847 3.708 1.111 1.00 91.56 88 ASN A CA 1
ATOM 746 C C . ASN A 1 88 ? 15.473 4.237 0.643 1.00 91.56 88 ASN A C 1
ATOM 748 O O . ASN A 1 88 ? 15.247 5.445 0.558 1.00 91.56 88 ASN A O 1
ATOM 752 N N . GLY A 1 89 ? 14.547 3.326 0.338 1.00 91.38 89 GLY A N 1
ATOM 753 C CA . GLY A 1 89 ? 13.205 3.649 -0.117 1.00 91.38 89 GLY A CA 1
ATOM 754 C C . GLY A 1 89 ? 12.134 3.391 0.940 1.00 91.38 89 GLY A C 1
ATOM 755 O O . GLY A 1 89 ? 12.356 2.705 1.942 1.00 91.38 89 GLY A O 1
ATOM 756 N N . LEU A 1 90 ? 10.940 3.906 0.669 1.00 91.31 90 LEU A N 1
ATOM 757 C CA . LEU A 1 90 ? 9.717 3.597 1.401 1.00 91.31 90 LEU A CA 1
ATOM 758 C C . LEU A 1 90 ? 8.557 3.372 0.428 1.00 91.31 90 LEU A C 1
ATOM 760 O O . LEU A 1 90 ? 8.461 4.041 -0.602 1.00 91.31 90 LEU A O 1
ATOM 764 N N . MET A 1 91 ? 7.679 2.435 0.776 1.00 90.44 91 MET A N 1
ATOM 765 C CA . MET A 1 91 ? 6.428 2.183 0.061 1.00 90.44 91 MET A CA 1
ATOM 766 C C . MET A 1 91 ? 5.268 2.695 0.907 1.00 90.44 91 MET A C 1
ATOM 768 O O . MET A 1 91 ? 5.233 2.465 2.118 1.00 90.44 91 MET A O 1
ATOM 772 N N . VAL A 1 92 ? 4.331 3.384 0.266 1.00 91.81 92 VAL A N 1
ATOM 773 C CA . VAL A 1 92 ? 3.088 3.861 0.868 1.00 91.81 92 VAL A CA 1
ATOM 774 C C . VAL A 1 92 ? 1.936 3.235 0.104 1.00 91.81 92 VAL A C 1
ATOM 776 O O . VAL A 1 92 ? 1.811 3.428 -1.103 1.00 91.81 92 VAL A O 1
ATOM 779 N N . PHE A 1 93 ? 1.098 2.499 0.822 1.00 90.06 93 PHE A N 1
ATOM 780 C CA . PHE A 1 93 ? -0.056 1.809 0.264 1.00 90.06 93 PHE A CA 1
ATOM 781 C C . PHE A 1 93 ? -1.334 2.516 0.711 1.00 90.06 93 PHE A C 1
ATOM 783 O O . PHE A 1 93 ? -1.598 2.623 1.909 1.00 90.06 93 PHE A O 1
ATOM 790 N N . GLY A 1 94 ? -2.103 3.014 -0.253 1.00 89.69 94 GLY A N 1
ATOM 791 C CA . GLY A 1 94 ? -3.425 3.598 -0.055 1.00 89.69 94 GLY A CA 1
ATOM 792 C C . GLY A 1 94 ? -4.515 2.595 -0.417 1.00 89.69 94 GLY A C 1
ATOM 793 O O . GLY A 1 94 ? -4.406 1.875 -1.406 1.00 89.69 94 GLY A O 1
ATOM 794 N N . THR A 1 95 ? -5.562 2.511 0.399 1.00 87.69 95 THR A N 1
ATOM 795 C CA . THR A 1 95 ? -6.756 1.716 0.093 1.00 87.69 95 THR A CA 1
ATOM 796 C C . THR A 1 95 ? -7.976 2.336 0.757 1.00 87.69 95 THR A C 1
ATOM 798 O O . THR A 1 95 ? -7.893 2.858 1.873 1.00 87.69 95 THR A O 1
ATOM 801 N N . GLN A 1 96 ? -9.127 2.223 0.101 1.00 86.88 96 GLN A N 1
ATOM 802 C CA . GLN A 1 96 ? -10.423 2.512 0.715 1.00 86.88 96 GLN A CA 1
ATOM 803 C C . GLN A 1 96 ? -11.025 1.282 1.412 1.00 86.88 96 GLN A C 1
ATOM 805 O O . GLN A 1 96 ? -11.941 1.411 2.225 1.00 86.88 96 GLN A O 1
ATOM 810 N N . SER A 1 97 ? -10.502 0.085 1.127 1.00 86.00 97 SER A N 1
ATOM 811 C CA . SER A 1 97 ? -11.008 -1.184 1.643 1.00 86.00 97 SER A CA 1
ATOM 812 C C . SER A 1 97 ? -9.979 -1.882 2.527 1.00 86.00 97 SER A C 1
ATOM 814 O O . SER A 1 97 ? -9.075 -2.579 2.065 1.00 86.00 97 SER A O 1
ATOM 816 N N . ALA A 1 98 ? -10.158 -1.725 3.838 1.00 87.00 98 ALA A N 1
ATOM 817 C CA . ALA A 1 98 ? -9.389 -2.435 4.858 1.00 87.00 98 ALA A CA 1
ATOM 818 C C . ALA A 1 98 ? -9.523 -3.965 4.701 1.00 87.00 98 ALA A C 1
ATOM 820 O O . ALA A 1 98 ? -8.551 -4.709 4.813 1.00 87.00 98 ALA A O 1
ATOM 821 N N . LYS A 1 99 ? -10.732 -4.427 4.373 1.00 90.38 99 LYS A N 1
ATOM 822 C CA . LYS A 1 99 ? -11.064 -5.842 4.208 1.00 90.38 99 LYS A CA 1
ATOM 823 C C . LYS A 1 99 ? -10.333 -6.500 3.041 1.00 90.38 99 LYS A C 1
ATOM 825 O O . LYS A 1 99 ? -9.891 -7.638 3.175 1.00 90.38 99 LYS A O 1
ATOM 830 N N . ASP A 1 100 ? -10.202 -5.807 1.912 1.00 89.12 100 ASP A N 1
ATOM 831 C CA . ASP A 1 100 ? -9.545 -6.378 0.730 1.00 89.12 100 ASP A CA 1
ATOM 832 C C . ASP A 1 100 ? -8.040 -6.545 0.955 1.00 89.12 100 ASP A C 1
ATOM 834 O O . ASP A 1 100 ? -7.461 -7.544 0.536 1.00 89.12 100 ASP A O 1
ATOM 838 N N . VAL A 1 101 ? -7.428 -5.658 1.746 1.00 88.19 101 VAL A N 1
ATOM 839 C CA . VAL A 1 101 ? -6.044 -5.842 2.206 1.00 88.19 101 VAL A CA 1
ATOM 840 C C . VAL A 1 101 ? -5.902 -7.093 3.064 1.00 88.19 101 VAL A C 1
ATOM 842 O O . VAL A 1 101 ? -5.011 -7.902 2.813 1.00 88.19 101 VAL A O 1
ATOM 845 N N . LEU A 1 102 ? -6.791 -7.293 4.041 1.00 90.50 102 LEU A N 1
ATOM 846 C CA . LEU A 1 102 ? -6.751 -8.464 4.927 1.00 90.50 102 LEU A CA 1
ATOM 847 C C . LEU A 1 102 ? -6.986 -9.784 4.188 1.00 90.50 102 LEU A C 1
ATOM 849 O O . LEU A 1 102 ? -6.474 -10.819 4.609 1.00 90.50 102 LEU A O 1
ATOM 853 N N . LYS A 1 103 ? -7.776 -9.753 3.111 1.00 89.50 103 LYS A N 1
ATOM 854 C CA . LYS A 1 103 ? -8.070 -10.921 2.275 1.00 89.50 103 LYS A CA 1
ATOM 855 C C . LYS A 1 103 ? -7.011 -11.211 1.218 1.00 89.50 103 LYS A C 1
ATOM 857 O O . LYS A 1 103 ? -7.005 -12.321 0.694 1.00 89.50 103 LYS A O 1
ATOM 862 N N . SER A 1 104 ? -6.165 -10.239 0.884 1.00 87.38 104 SER A N 1
ATOM 863 C CA . SER A 1 104 ? -5.063 -10.455 -0.053 1.00 87.38 104 SER A CA 1
ATOM 864 C C . SER A 1 104 ? -4.097 -11.510 0.492 1.00 87.38 104 SER A C 1
ATOM 866 O O . SER A 1 104 ? -3.913 -11.616 1.710 1.00 87.38 104 SER A O 1
ATOM 868 N N . ALA A 1 105 ? -3.447 -12.283 -0.380 1.00 85.81 105 ALA A N 1
ATOM 869 C CA . ALA A 1 105 ? -2.577 -13.361 0.091 1.00 85.81 105 ALA A CA 1
ATOM 870 C C . ALA A 1 105 ? -1.347 -12.833 0.855 1.00 85.81 105 ALA A C 1
ATOM 872 O O . ALA A 1 105 ? -0.811 -13.514 1.730 1.00 85.81 105 ALA A O 1
ATOM 873 N N . ILE A 1 106 ? -0.952 -11.579 0.602 1.00 88.00 106 ILE A N 1
ATOM 874 C CA . ILE A 1 106 ? 0.124 -10.896 1.329 1.00 88.00 106 ILE A CA 1
ATOM 875 C C . ILE A 1 106 ? -0.374 -10.027 2.492 1.00 88.00 106 ILE A C 1
ATOM 877 O O . ILE A 1 106 ? 0.432 -9.329 3.106 1.00 88.00 106 ILE A O 1
ATOM 881 N N . GLY A 1 107 ? -1.662 -10.087 2.853 1.00 89.69 107 GLY A N 1
ATOM 882 C CA . GLY A 1 107 ? -2.255 -9.274 3.921 1.00 89.69 107 GLY A CA 1
ATOM 883 C C . GLY A 1 107 ? -1.506 -9.389 5.250 1.00 89.69 107 GLY A C 1
ATOM 884 O O . GLY A 1 107 ? -1.184 -8.380 5.875 1.00 89.69 107 GLY A O 1
ATOM 885 N N . TYR A 1 108 ? -1.118 -10.610 5.637 1.00 88.44 108 TYR A N 1
ATOM 886 C CA . TYR A 1 108 ? -0.285 -10.834 6.824 1.00 88.44 108 TYR A CA 1
ATOM 887 C C . TYR A 1 108 ? 1.084 -10.143 6.715 1.00 88.44 108 TYR A C 1
ATOM 889 O O . TYR A 1 108 ? 1.521 -9.491 7.659 1.00 88.44 108 TYR A O 1
ATOM 897 N N . SER A 1 109 ? 1.741 -10.239 5.551 1.00 89.06 109 SER A N 1
ATOM 898 C CA . SER A 1 109 ? 3.039 -9.590 5.318 1.00 89.06 109 SER A CA 1
ATOM 899 C C . SER A 1 109 ? 2.921 -8.067 5.370 1.00 89.06 109 SER A C 1
ATOM 901 O O . SER A 1 109 ? 3.807 -7.415 5.905 1.00 89.06 109 SER A O 1
ATOM 903 N N . ILE A 1 110 ? 1.831 -7.488 4.862 1.00 87.81 110 ILE A N 1
ATOM 904 C CA . ILE A 1 110 ? 1.584 -6.043 4.948 1.00 87.81 110 ILE A CA 1
ATOM 905 C C . ILE A 1 110 ? 1.464 -5.622 6.412 1.00 87.81 110 ILE A C 1
ATOM 907 O O . ILE A 1 110 ? 2.185 -4.731 6.842 1.00 87.81 110 ILE A O 1
ATOM 911 N N . ILE A 1 111 ? 0.622 -6.295 7.200 1.00 89.75 111 ILE A N 1
ATOM 912 C CA . ILE A 1 111 ? 0.419 -5.959 8.619 1.00 89.75 111 ILE A CA 1
ATOM 913 C C . ILE A 1 111 ? 1.721 -6.096 9.420 1.00 89.75 111 ILE A C 1
ATOM 915 O O . ILE A 1 111 ? 2.006 -5.267 10.279 1.00 89.75 111 ILE A O 1
ATOM 919 N N . GLU A 1 112 ? 2.519 -7.129 9.143 1.00 88.56 112 GLU A N 1
ATOM 920 C CA . GLU A 1 112 ? 3.764 -7.403 9.866 1.00 88.56 112 GLU A CA 1
ATOM 921 C C . GLU A 1 112 ? 4.919 -6.474 9.455 1.00 88.56 112 GLU A C 1
ATOM 923 O O . GLU A 1 112 ? 5.712 -6.061 10.301 1.00 88.56 112 GLU A O 1
ATOM 928 N N . GLN A 1 113 ? 5.043 -6.154 8.164 1.00 88.19 113 GLN A N 1
ATOM 929 C CA . GLN A 1 113 ? 6.181 -5.398 7.628 1.00 88.19 1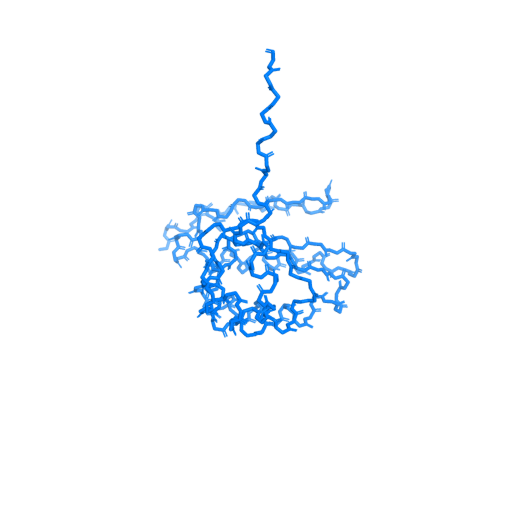13 GLN A CA 1
ATOM 930 C C . GLN A 1 113 ? 5.925 -3.884 7.574 1.00 88.19 113 GLN A C 1
ATOM 932 O O . GLN A 1 113 ? 6.880 -3.100 7.582 1.00 88.19 113 GLN A O 1
ATOM 937 N N . CYS A 1 114 ? 4.665 -3.438 7.532 1.00 89.19 114 CYS A N 1
ATOM 938 C CA . CYS A 1 114 ? 4.336 -2.016 7.581 1.00 89.19 114 CYS A CA 1
ATOM 939 C C . CYS A 1 114 ? 4.600 -1.451 8.980 1.00 89.19 114 CYS A C 1
ATOM 941 O O . CYS A 1 114 ? 3.803 -1.598 9.901 1.00 89.19 114 CYS A O 1
ATOM 943 N N . ALA A 1 115 ? 5.712 -0.726 9.114 1.00 89.25 115 ALA A N 1
ATOM 944 C CA . ALA A 1 115 ? 6.097 -0.078 10.367 1.00 89.25 115 ALA A CA 1
ATOM 945 C C . ALA A 1 115 ? 5.112 1.011 10.832 1.00 89.25 115 ALA A C 1
ATOM 947 O O . ALA A 1 115 ? 5.028 1.295 12.025 1.00 89.25 115 ALA A O 1
ATOM 948 N N . THR A 1 116 ? 4.384 1.624 9.896 1.00 92.50 116 THR A N 1
ATOM 949 C CA . THR A 1 116 ? 3.427 2.697 10.171 1.00 92.50 116 THR A CA 1
ATOM 950 C C . THR A 1 116 ? 2.124 2.405 9.447 1.00 92.50 116 THR A C 1
ATOM 952 O O . THR A 1 116 ? 2.123 2.209 8.233 1.00 92.50 116 THR A O 1
ATOM 955 N N . MET A 1 117 ? 1.015 2.440 10.183 1.00 92.81 117 MET A N 1
ATOM 956 C CA . MET A 1 117 ? -0.336 2.374 9.635 1.00 92.81 117 MET A CA 1
ATOM 957 C C . MET A 1 117 ? -1.078 3.662 9.985 1.00 92.81 117 MET A C 1
ATOM 959 O O . MET A 1 117 ? -1.072 4.096 11.137 1.00 92.81 117 MET A O 1
ATOM 963 N N . VAL A 1 118 ? -1.700 4.283 8.985 1.00 93.44 118 VAL A N 1
ATOM 964 C CA . VAL A 1 118 ? -2.499 5.500 9.158 1.00 93.44 118 VAL A CA 1
ATOM 965 C C . VAL A 1 118 ? -3.956 5.141 8.914 1.00 93.44 118 VAL A C 1
ATOM 967 O O . VAL A 1 118 ? -4.340 4.819 7.793 1.00 93.44 118 VAL A O 1
ATOM 970 N N . PHE A 1 119 ? -4.766 5.201 9.967 1.00 93.19 119 PHE A N 1
ATOM 971 C CA . PHE A 1 119 ? -6.202 4.964 9.880 1.00 93.19 119 PHE A CA 1
ATOM 972 C C . PHE A 1 119 ? -6.951 6.294 9.869 1.00 93.19 119 PHE A C 1
ATOM 974 O O . PHE A 1 119 ? -6.737 7.151 10.726 1.00 93.19 119 PHE A O 1
ATOM 981 N N . MET A 1 120 ? -7.834 6.454 8.887 1.00 92.50 120 MET A N 1
ATOM 982 C CA . MET A 1 120 ? -8.727 7.606 8.756 1.00 92.50 120 MET A CA 1
ATOM 983 C C . MET A 1 120 ? -10.115 7.285 9.336 1.00 92.50 120 MET A C 1
ATOM 985 O O . MET A 1 120 ? -10.442 6.102 9.469 1.00 92.50 120 MET A O 1
ATOM 989 N N . PRO A 1 121 ? -10.946 8.300 9.663 1.00 92.94 121 PRO A N 1
ATOM 990 C CA . PRO A 1 121 ? -12.296 8.076 10.173 1.00 92.94 121 PRO A CA 1
ATOM 991 C C . PRO A 1 121 ? -13.099 7.147 9.258 1.00 92.94 121 PRO A C 1
ATOM 993 O O . PRO A 1 121 ? -13.241 7.415 8.065 1.00 92.94 121 PRO A O 1
ATOM 996 N N . ASN A 1 122 ? -13.659 6.078 9.821 1.00 92.19 122 ASN A N 1
ATOM 997 C CA . ASN A 1 122 ? -14.492 5.133 9.085 1.00 92.19 122 ASN A CA 1
ATOM 998 C C . ASN A 1 122 ? -15.718 4.719 9.919 1.00 92.19 122 ASN A C 1
ATOM 1000 O O . ASN A 1 122 ? -15.659 3.737 10.660 1.00 92.19 122 ASN A O 1
ATOM 1004 N N . PRO A 1 123 ? -16.872 5.394 9.751 1.00 90.94 123 PRO A N 1
ATOM 1005 C CA . PRO A 1 123 ? -18.118 5.035 10.438 1.00 90.94 123 PRO A CA 1
ATOM 1006 C C . PRO A 1 123 ? -18.612 3.614 10.139 1.00 90.94 123 PRO A C 1
ATOM 1008 O O . PRO A 1 123 ? -19.371 3.032 10.915 1.00 90.94 123 PRO A O 1
ATOM 1011 N N . LYS A 1 124 ? -18.177 3.046 9.008 1.00 91.31 124 LYS A N 1
ATOM 1012 C CA . LYS A 1 124 ? -18.496 1.684 8.572 1.00 91.31 124 LYS A CA 1
ATOM 1013 C C . LYS A 1 124 ? -17.424 0.669 8.987 1.00 91.31 124 LYS A C 1
ATOM 1015 O O . LYS A 1 124 ? -17.489 -0.464 8.524 1.00 91.31 124 LYS A O 1
ATOM 1020 N N . ALA A 1 125 ? -16.456 1.051 9.828 1.00 93.00 125 ALA A N 1
ATOM 1021 C CA . ALA A 1 125 ? -15.409 0.149 10.292 1.00 93.00 125 ALA A CA 1
ATOM 1022 C C . ALA A 1 125 ? -16.019 -1.108 10.923 1.00 93.00 125 ALA A C 1
ATOM 1024 O O . ALA A 1 125 ? -16.902 -1.025 11.789 1.00 93.00 125 ALA A O 1
ATOM 1025 N N . ASP A 1 126 ? -15.538 -2.261 10.471 1.00 95.19 126 ASP A N 1
ATOM 1026 C CA . ASP A 1 126 ? -15.902 -3.564 11.002 1.00 95.19 126 ASP A CA 1
ATOM 1027 C C . ASP A 1 126 ? -14.950 -3.950 12.138 1.00 95.19 126 ASP A C 1
ATOM 1029 O O . ASP A 1 126 ? -13.739 -3.737 12.058 1.00 95.19 126 ASP A O 1
ATOM 1033 N N . TRP A 1 127 ? -15.503 -4.481 13.224 1.00 96.19 127 TRP A N 1
ATOM 1034 C CA . TRP A 1 127 ? -14.709 -4.796 14.406 1.00 96.19 127 TRP A CA 1
ATOM 1035 C C . TRP A 1 127 ? -13.730 -5.947 14.142 1.00 96.19 127 TRP A C 1
ATOM 1037 O O . TRP A 1 127 ? -12.581 -5.874 14.575 1.00 96.19 127 TRP A O 1
ATOM 1047 N N . ASP A 1 128 ? -14.142 -6.984 13.403 1.00 96.25 128 ASP A N 1
ATOM 1048 C CA . ASP A 1 128 ? -13.271 -8.123 13.114 1.00 96.25 128 ASP A CA 1
ATOM 1049 C C . ASP A 1 128 ? -12.114 -7.693 12.204 1.00 96.25 128 ASP A C 1
ATOM 1051 O O . ASP A 1 128 ? -10.961 -8.020 12.489 1.00 96.25 128 ASP A O 1
ATOM 1055 N N . ASP A 1 129 ? -12.380 -6.892 11.172 1.00 95.00 129 ASP A N 1
ATOM 1056 C CA . ASP A 1 129 ? -11.326 -6.403 10.277 1.00 95.00 129 ASP A CA 1
ATOM 1057 C C . ASP A 1 129 ? -10.295 -5.541 11.040 1.00 95.00 129 ASP A C 1
ATOM 1059 O O . ASP A 1 129 ? -9.085 -5.769 10.963 1.00 95.00 129 ASP A O 1
ATOM 1063 N N . TYR A 1 130 ? -10.747 -4.573 11.839 1.00 95.50 130 TYR A N 1
ATOM 1064 C CA . TYR A 1 130 ? -9.852 -3.603 12.482 1.00 95.50 130 TYR A CA 1
ATOM 1065 C C . TYR A 1 130 ? -9.166 -4.154 13.743 1.00 95.50 130 TYR A C 1
ATOM 1067 O O . TYR A 1 130 ? -7.963 -3.959 13.927 1.00 95.50 130 TYR A O 1
ATOM 1075 N N . VAL A 1 131 ? -9.891 -4.871 14.606 1.00 96.31 131 VAL A N 1
ATOM 1076 C CA . VAL A 1 131 ? -9.347 -5.390 15.873 1.00 96.31 131 VAL A CA 1
ATOM 1077 C C . VAL A 1 131 ? -8.699 -6.759 15.677 1.00 96.31 131 VAL A C 1
ATOM 1079 O O . VAL A 1 131 ? -7.562 -6.966 16.101 1.00 96.31 131 VAL A O 1
ATOM 1082 N N . LYS A 1 132 ? -9.358 -7.714 15.004 1.00 94.75 132 LYS A N 1
ATOM 1083 C CA . LYS A 1 132 ? -8.748 -9.040 14.779 1.00 94.75 132 LYS A CA 1
ATOM 1084 C C . LYS A 1 132 ? -7.782 -9.053 13.600 1.00 94.75 132 LYS A C 1
ATOM 1086 O O . LYS A 1 132 ? -6.782 -9.767 13.694 1.00 94.75 132 LYS A O 1
ATOM 1091 N N . GLY A 1 133 ? -8.062 -8.319 12.526 1.00 93.19 133 GLY A N 1
ATOM 1092 C CA . GLY A 1 133 ? -7.202 -8.238 11.345 1.00 93.19 133 GLY A CA 1
ATOM 1093 C C . GLY A 1 133 ? -5.983 -7.358 11.596 1.00 93.19 133 GLY A C 1
ATOM 1094 O O . GLY A 1 133 ? -4.882 -7.873 11.786 1.00 93.19 133 GLY A O 1
ATOM 1095 N N . PHE A 1 134 ? -6.197 -6.044 11.680 1.00 93.94 134 PHE A N 1
ATOM 1096 C CA . PHE A 1 134 ? -5.131 -5.045 11.864 1.00 93.94 134 PHE A CA 1
ATOM 1097 C C . PHE A 1 134 ? -4.560 -4.955 13.286 1.00 93.94 134 PHE A C 1
ATOM 1099 O O . PHE A 1 134 ? -3.618 -4.200 13.514 1.00 93.94 134 PHE A O 1
ATOM 1106 N N . LYS A 1 135 ? -5.087 -5.740 14.234 1.00 93.75 135 LYS A N 1
ATOM 1107 C CA . LYS A 1 135 ? -4.604 -5.810 15.627 1.00 93.75 135 LYS A CA 1
ATOM 1108 C C . LYS A 1 135 ? -4.710 -4.490 16.391 1.00 93.75 135 LYS A C 1
ATOM 1110 O O . LYS A 1 135 ? -3.952 -4.269 17.333 1.00 93.75 135 LYS A O 1
ATOM 1115 N N . LEU A 1 136 ? -5.663 -3.639 16.019 1.00 95.44 136 LEU A N 1
ATOM 1116 C CA . LEU A 1 136 ? -5.948 -2.429 16.778 1.00 95.44 136 LEU A CA 1
ATOM 1117 C C . LEU A 1 136 ? -6.544 -2.767 18.141 1.00 95.44 136 LEU A C 1
ATOM 1119 O O . LEU A 1 136 ? -7.248 -3.762 18.314 1.00 95.44 136 LEU A O 1
ATOM 1123 N N . THR A 1 137 ? -6.302 -1.903 19.115 1.00 97.00 137 THR A N 1
ATOM 1124 C CA . THR A 1 137 ? -7.005 -1.949 20.393 1.00 97.00 137 THR A CA 1
ATOM 1125 C C . THR A 1 137 ? -8.471 -1.555 20.217 1.00 97.00 137 THR A C 1
ATOM 1127 O O . THR A 1 137 ? -8.837 -0.809 19.306 1.00 97.00 137 THR A O 1
ATOM 1130 N N . GLU A 1 138 ? -9.317 -1.977 21.160 1.00 96.44 138 GLU A N 1
ATOM 1131 C CA . GLU A 1 138 ? -10.720 -1.547 21.201 1.00 96.44 138 GLU A CA 1
ATOM 1132 C C . GLU A 1 138 ? -10.832 -0.018 21.178 1.00 96.44 138 GLU A C 1
ATOM 1134 O O . GLU A 1 138 ? -11.667 0.547 20.478 1.00 96.44 138 GLU A O 1
ATOM 1139 N N . ARG A 1 139 ? -9.951 0.678 21.910 1.00 95.81 139 ARG A N 1
ATOM 1140 C CA . ARG A 1 139 ? -9.987 2.138 21.977 1.00 95.81 139 ARG A CA 1
ATOM 1141 C C . ARG A 1 139 ? -9.670 2.781 20.629 1.00 95.81 139 ARG A C 1
ATOM 1143 O O . ARG A 1 139 ? -10.361 3.725 20.257 1.00 95.81 139 ARG A O 1
ATOM 1150 N N . GLU A 1 140 ? -8.662 2.290 19.912 1.00 96.06 140 GLU A N 1
ATOM 1151 C CA . GLU A 1 140 ? -8.310 2.784 18.573 1.00 96.06 140 GLU A CA 1
ATOM 1152 C C . GLU A 1 140 ? -9.442 2.545 17.574 1.00 96.06 140 GLU A C 1
ATOM 1154 O O . GLU A 1 140 ? -9.804 3.459 16.834 1.00 96.06 140 GLU A O 1
ATOM 1159 N N . TYR A 1 141 ? -10.063 1.365 17.608 1.00 96.31 141 TYR A N 1
ATOM 1160 C CA . TYR A 1 141 ? -11.230 1.067 16.782 1.00 96.31 141 TYR A CA 1
ATOM 1161 C C . TYR A 1 141 ? -12.394 2.035 17.050 1.00 96.31 141 TYR A C 1
ATOM 1163 O O . TYR A 1 141 ? -12.944 2.602 16.104 1.00 96.31 141 TYR A O 1
ATOM 1171 N N . GLN A 1 142 ? -12.740 2.290 18.318 1.00 94.88 142 GLN A N 1
ATOM 1172 C CA . GLN A 1 142 ? -13.798 3.252 18.655 1.00 94.88 142 GLN A CA 1
ATOM 1173 C C . GLN A 1 142 ? -13.445 4.669 18.179 1.00 94.88 142 GLN A C 1
ATOM 1175 O O . GLN A 1 142 ? -14.290 5.357 17.611 1.00 94.88 142 GLN A O 1
ATOM 1180 N N . LEU A 1 143 ? -12.181 5.092 18.320 1.00 94.31 143 LEU A N 1
ATOM 1181 C CA . LEU A 1 143 ? -11.740 6.394 17.814 1.00 94.31 143 LEU A CA 1
ATOM 1182 C C . LEU A 1 143 ? -11.966 6.519 16.300 1.00 94.31 143 LEU A C 1
ATOM 1184 O O . LEU A 1 143 ? -12.557 7.498 15.846 1.00 94.31 143 LEU A O 1
ATOM 1188 N N . ILE A 1 144 ? -11.541 5.512 15.536 1.00 94.19 144 ILE A N 1
ATOM 1189 C CA . ILE A 1 144 ? -11.695 5.465 14.076 1.00 94.19 144 ILE A CA 1
ATOM 1190 C C . ILE A 1 144 ? -13.172 5.462 13.673 1.00 94.19 144 ILE A C 1
ATOM 1192 O O . ILE A 1 144 ? -13.553 6.132 12.710 1.00 94.19 144 ILE A O 1
ATOM 1196 N N . LYS A 1 145 ? -14.010 4.712 14.395 1.00 93.69 145 LYS A N 1
ATOM 1197 C CA . LYS A 1 145 ? -15.415 4.517 14.035 1.00 93.69 145 LYS A CA 1
ATOM 1198 C C . LYS A 1 145 ? -16.306 5.705 14.382 1.00 93.69 145 LYS A C 1
ATOM 1200 O O . LYS A 1 145 ? -17.201 6.025 13.602 1.00 93.69 145 LYS A O 1
ATOM 1205 N N . THR A 1 146 ? -16.096 6.346 15.530 1.00 88.94 146 THR A N 1
ATOM 1206 C CA . THR A 1 146 ? -17.030 7.362 16.047 1.00 88.94 146 THR A CA 1
ATOM 1207 C C . THR A 1 146 ? -16.388 8.710 16.336 1.00 88.94 146 THR A C 1
ATOM 1209 O O . THR A 1 146 ? -16.997 9.739 16.047 1.00 88.94 146 THR A O 1
ATOM 1212 N N . ASP A 1 147 ? -15.176 8.739 16.891 1.00 78.75 147 ASP A N 1
ATOM 1213 C CA . ASP A 1 147 ? -14.676 9.946 17.567 1.00 78.75 147 ASP A CA 1
ATOM 1214 C C . ASP A 1 147 ? -13.825 10.855 16.666 1.00 78.75 147 ASP A C 1
ATOM 1216 O O . ASP A 1 147 ? -13.696 12.047 16.953 1.00 78.75 147 ASP A O 1
ATOM 1220 N N . MET A 1 148 ? -13.236 10.315 15.592 1.00 80.38 148 MET A N 1
ATOM 1221 C CA . MET A 1 148 ? -12.423 11.083 14.639 1.00 80.38 148 MET A CA 1
ATOM 1222 C C . MET A 1 148 ? -13.249 11.778 13.545 1.00 80.38 148 MET A C 1
ATOM 1224 O O . MET A 1 148 ? -12.689 12.541 12.756 1.00 80.38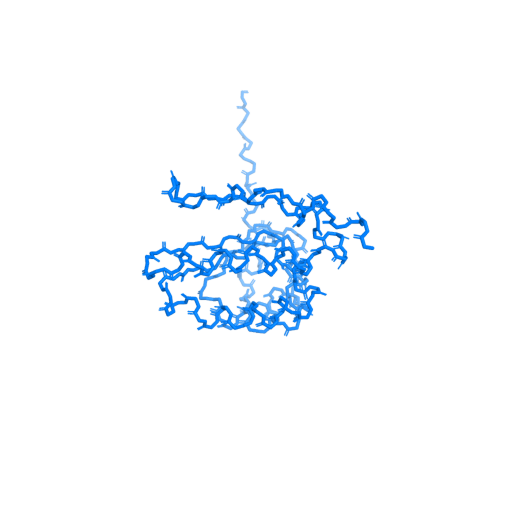 148 MET A O 1
ATOM 1228 N N . ALA A 1 149 ? -14.566 11.545 13.471 1.00 65.56 149 ALA A N 1
ATOM 1229 C CA . ALA A 1 149 ? -15.422 12.300 12.564 1.00 65.56 149 ALA A CA 1
ATOM 1230 C C . ALA A 1 149 ? -15.320 13.797 12.915 1.00 65.56 149 ALA A C 1
ATOM 1232 O O . ALA A 1 149 ? -15.441 14.146 14.096 1.00 65.56 149 ALA A O 1
ATOM 1233 N N . PRO A 1 150 ? -15.077 14.694 11.939 1.00 62.50 150 PRO A N 1
ATOM 1234 C CA . PRO A 1 150 ? -14.995 16.115 12.226 1.00 62.50 150 PRO A CA 1
ATOM 1235 C C . PRO A 1 150 ? -16.285 16.527 12.929 1.00 62.50 150 PRO A C 1
ATOM 1237 O O . PRO A 1 150 ? -17.380 16.375 12.385 1.00 62.50 150 PRO A O 1
ATOM 1240 N N . ARG A 1 151 ? -16.162 17.032 14.164 1.00 56.91 151 ARG A N 1
ATOM 1241 C CA . ARG A 1 151 ? -17.272 17.733 14.803 1.00 56.91 151 ARG A CA 1
ATOM 1242 C C . ARG A 1 151 ? -17.560 18.896 13.874 1.00 56.91 151 ARG A C 1
ATOM 1244 O O . ARG A 1 151 ? -16.742 19.808 13.791 1.00 56.91 151 ARG A O 1
ATOM 1251 N N . LEU A 1 152 ? -18.668 18.8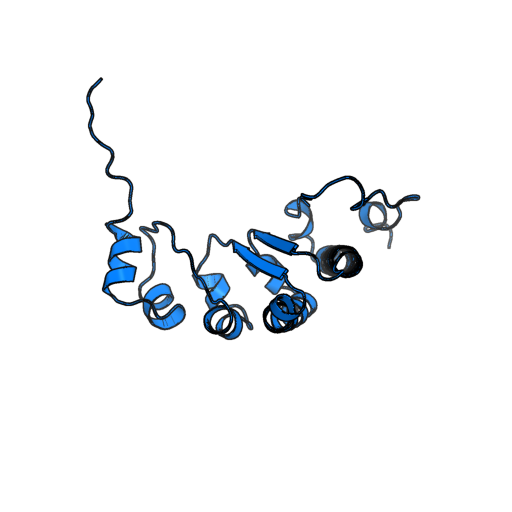36 13.139 1.00 54.09 152 LEU A N 1
ATOM 1252 C CA . LEU A 1 152 ? -19.201 20.010 12.469 1.00 54.09 152 LEU A CA 1
ATOM 1253 C C . LEU A 1 152 ? -19.371 21.041 13.579 1.00 54.09 152 LEU A C 1
ATOM 1255 O O . LEU A 1 152 ? -20.277 20.929 14.405 1.00 54.09 152 LEU A O 1
ATOM 1259 N N . SER A 1 153 ? -18.438 21.984 13.675 1.00 54.22 153 SER A N 1
ATOM 1260 C CA . SER A 1 153 ? -18.620 23.135 14.530 1.00 54.22 153 SER A CA 1
ATOM 1261 C C . SER A 1 153 ? -19.806 23.857 13.923 1.00 54.22 153 SER A C 1
ATOM 1263 O O . SER A 1 153 ? -19.692 24.465 12.860 1.00 54.22 153 SER A O 1
ATOM 1265 N N . SER A 1 154 ? -20.962 23.720 14.561 1.00 52.53 154 SER A N 1
ATOM 1266 C CA . SER A 1 154 ? -22.110 24.585 14.366 1.00 52.53 154 SER A CA 1
ATOM 1267 C C . SER A 1 154 ? -21.691 25.992 14.788 1.00 52.53 154 SER A C 1
ATOM 1269 O O . SER A 1 154 ? -21.977 26.431 15.900 1.00 52.53 154 SER A O 1
ATOM 1271 N N . VAL A 1 155 ? -20.920 26.660 13.936 1.00 51.38 155 VAL A N 1
ATOM 1272 C CA . VAL A 1 155 ? -20.703 28.096 14.002 1.00 51.38 155 VAL A CA 1
ATOM 1273 C C . VAL A 1 155 ? -21.780 28.674 13.091 1.00 51.38 155 VAL A C 1
ATOM 1275 O O . VAL A 1 155 ? -21.683 28.500 11.875 1.00 51.38 155 VAL A O 1
ATOM 1278 N N . PRO A 1 156 ? -22.861 29.253 13.639 1.00 54.50 156 PRO A N 1
ATOM 1279 C CA . PRO A 1 156 ? -23.762 30.037 12.816 1.00 54.50 156 PRO A CA 1
ATOM 1280 C C . PRO A 1 156 ? -22.970 31.242 12.292 1.00 54.50 156 PRO A C 1
ATOM 1282 O O . PRO A 1 156 ? -22.326 31.938 13.081 1.00 54.50 156 PRO A O 1
ATOM 1285 N N . TYR A 1 157 ? -22.960 31.415 10.968 1.00 54.38 157 TYR A N 1
ATOM 1286 C CA . TYR A 1 157 ? -22.544 32.663 10.324 1.00 54.38 157 TYR A CA 1
ATOM 1287 C C . TYR A 1 157 ? -23.485 33.804 10.717 1.00 54.38 157 TYR A C 1
ATOM 1289 O O . TYR A 1 157 ? -24.701 33.531 10.862 1.00 54.38 157 TYR A O 1
#

Secondary structure (DSSP, 8-state):
-GGGHHHH--SS-----SS-S------HHHHT-HHHHHHHHHHHHHHHHHH-SSS-EEEEETTGGGGGGSHHHHHHHHHHHHHGGGGTEEEEE--S-HHHHHHSTTHHHHHHH-S---PPP-TT--HIIIIIIS---HHHHHIIIIISS--------

Sequence (157 aa):
MEHLAWVFDNETDDIDFSNNTMFGFDVTDFLDNAEIRTPLIMYLFHRISQIIDGRRMMIFMDEFWKLLLDEYFEDFAQNGLKTIRKLNGLMVFGTQSAKDVLKSAIGYSIIEQCATMVFMPNPKADWDDYVKGFKLTEREYQLIKTDMAPRLSSVPY

Radius of gyration: 18.99 Å; chains: 1; bounding box: 44×46×54 Å

Organism: Citrobacter koseri (NCBI:txid545)

pLDDT: mean 84.86, std 9.98, range [49.44, 97.0]

Foldseek 3Di:
DVPCCVPPVDPDDPDDPPPDDDDDDDCPVCLVPPVHLVVRVVVVVVVVVVPLPLPEEEAEDAQCLSNLVDPVSVVVVLVCLVCQVVSNYDYHYHYPDLPSLLVRPCSVVCLVSVPDDDAAADLPDDCCSVCVRNVDDPVVSCCNNPVRDPPPPPPPD

InterPro domains:
  IPR027417 P-loop containing nucleoside triphosphate hydrolase [G3DSA:3.40.50.300] (7-152)
  IPR027417 P-loop containing nucleoside triphosphate hydrolase [SSF52540] (19-141)
  IPR043964 TraG, P-loop domain [PF19044] (10-143)